Protein AF-K2CPJ7-F1 (afdb_monomer_lite)

Structure (mmCIF, N/CA/C/O backbone):
data_AF-K2CPJ7-F1
#
_entry.id   AF-K2CPJ7-F1
#
loop_
_atom_site.group_PDB
_atom_site.id
_atom_site.type_symbol
_atom_site.label_atom_id
_atom_site.label_alt_id
_atom_site.label_comp_id
_atom_site.label_asym_id
_atom_site.label_entity_id
_atom_site.label_seq_id
_atom_site.pdbx_PDB_ins_code
_atom_site.Cartn_x
_atom_site.Cartn_y
_atom_site.Cartn_z
_atom_site.occupancy
_atom_site.B_iso_or_equiv
_atom_site.auth_seq_id
_atom_site.auth_comp_id
_atom_site.auth_asym_id
_atom_site.auth_atom_id
_atom_site.pdbx_PDB_model_num
ATOM 1 N N . VAL A 1 1 ? 28.518 -5.236 18.380 1.00 54.09 1 VAL A N 1
ATOM 2 C CA . VAL A 1 1 ? 27.311 -5.243 17.508 1.00 54.09 1 VAL A CA 1
ATOM 3 C C . VAL A 1 1 ? 26.041 -5.356 18.339 1.00 54.09 1 VAL A C 1
ATOM 5 O O . VAL A 1 1 ? 25.157 -4.538 18.148 1.00 54.09 1 VAL A O 1
ATOM 8 N N . THR A 1 2 ? 25.973 -6.282 19.297 1.00 61.81 2 THR A N 1
ATOM 9 C CA . THR A 1 2 ? 24.816 -6.516 20.184 1.00 61.81 2 THR A CA 1
ATOM 10 C C . THR A 1 2 ? 24.389 -5.292 21.009 1.00 61.81 2 THR A C 1
ATOM 12 O O . THR A 1 2 ? 23.207 -4.980 21.052 1.00 61.81 2 THR A O 1
ATOM 15 N N . GLU A 1 3 ? 25.334 -4.537 21.581 1.00 66.81 3 GLU A N 1
ATOM 16 C CA . GLU A 1 3 ? 25.033 -3.364 22.430 1.00 66.81 3 GLU A CA 1
ATOM 17 C C . GLU A 1 3 ? 24.301 -2.236 21.692 1.00 66.81 3 GLU A C 1
ATOM 19 O O . GLU A 1 3 ? 23.350 -1.661 22.214 1.00 66.81 3 GLU A O 1
ATOM 24 N N . LYS A 1 4 ? 24.688 -1.969 20.437 1.00 62.25 4 LYS A N 1
ATOM 25 C CA . LYS A 1 4 ? 24.071 -0.919 19.615 1.00 62.25 4 LYS A CA 1
ATOM 26 C C . LYS A 1 4 ? 22.592 -1.203 19.338 1.00 62.25 4 LYS A C 1
ATOM 28 O O . LYS A 1 4 ? 21.805 -0.273 19.220 1.00 62.25 4 LYS A O 1
ATOM 33 N N . TRP A 1 5 ? 22.213 -2.476 19.233 1.00 68.00 5 TRP A N 1
ATOM 34 C CA . TRP A 1 5 ? 20.820 -2.870 19.020 1.00 68.00 5 TRP A CA 1
ATOM 35 C C . TRP A 1 5 ? 20.005 -2.804 20.314 1.00 68.00 5 TRP A C 1
ATOM 37 O O . TRP A 1 5 ? 18.859 -2.359 20.278 1.00 68.00 5 TRP A O 1
ATOM 47 N N . SER A 1 6 ? 20.606 -3.144 21.457 1.00 68.31 6 SER A N 1
ATOM 48 C CA . SER A 1 6 ? 19.957 -3.034 22.770 1.00 68.31 6 SER A CA 1
ATOM 49 C C . SER A 1 6 ? 19.569 -1.592 23.123 1.00 68.31 6 SER A C 1
ATOM 51 O O . SER A 1 6 ? 18.469 -1.356 23.619 1.00 68.31 6 SER A O 1
ATOM 53 N N . GLU A 1 7 ? 20.421 -0.609 22.818 1.00 71.25 7 GLU A N 1
ATOM 54 C CA . GLU A 1 7 ? 20.109 0.810 23.059 1.00 71.25 7 GLU A CA 1
ATOM 55 C C . GLU A 1 7 ? 18.975 1.350 22.178 1.00 71.25 7 GLU A C 1
ATOM 57 O O . GLU A 1 7 ? 18.239 2.245 22.592 1.00 71.25 7 GLU A O 1
ATOM 62 N N . VAL A 1 8 ? 18.829 0.835 20.956 1.00 70.31 8 VAL A N 1
ATOM 63 C CA . VAL A 1 8 ? 17.780 1.272 20.022 1.00 70.31 8 VAL A CA 1
ATOM 64 C C . VAL A 1 8 ? 16.409 0.772 20.478 1.00 70.31 8 VAL A C 1
ATOM 66 O O . VAL A 1 8 ? 15.437 1.523 20.426 1.00 70.31 8 VAL A O 1
ATOM 69 N N . VAL A 1 9 ? 16.337 -0.451 21.012 1.00 62.97 9 VAL A N 1
ATOM 70 C CA . VAL A 1 9 ? 15.103 -0.996 21.601 1.00 62.97 9 VAL A CA 1
ATOM 71 C C . VAL A 1 9 ? 14.667 -0.163 22.808 1.00 62.97 9 VAL A C 1
ATOM 73 O O . VAL A 1 9 ? 13.499 0.201 22.905 1.00 62.97 9 VAL A O 1
ATOM 76 N N . ALA A 1 10 ? 15.606 0.238 23.670 1.00 72.12 10 ALA A N 1
ATOM 77 C CA . ALA A 1 10 ? 15.316 1.061 24.847 1.00 72.12 10 ALA A CA 1
ATOM 78 C C . ALA A 1 10 ? 14.811 2.484 24.522 1.00 72.12 10 ALA A C 1
ATOM 80 O O . ALA A 1 10 ? 14.255 3.149 25.393 1.00 7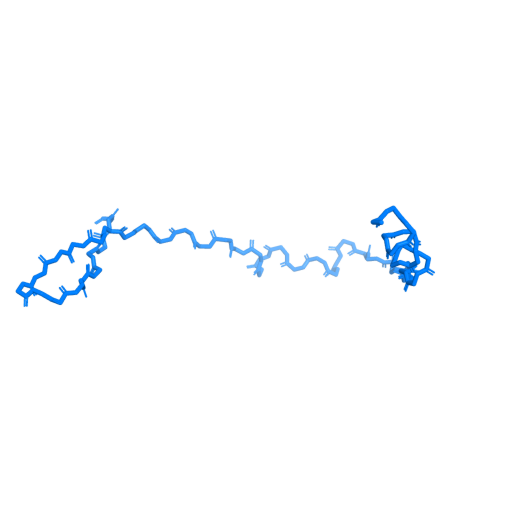2.12 10 ALA A O 1
ATOM 81 N N . LYS A 1 11 ? 14.994 2.964 23.283 1.00 72.44 11 LYS A N 1
ATOM 82 C CA . LYS A 1 11 ? 14.503 4.274 22.812 1.00 72.44 11 LYS A CA 1
ATOM 83 C C . LYS A 1 11 ? 13.118 4.216 22.167 1.00 72.44 11 LYS A C 1
ATOM 85 O O . LYS A 1 11 ? 12.598 5.254 21.766 1.00 72.44 11 LYS A O 1
ATOM 90 N N . THR A 1 12 ? 12.527 3.030 22.048 1.00 68.19 12 THR A N 1
ATOM 91 C CA . THR A 1 12 ? 11.179 2.878 21.498 1.00 68.19 12 THR A CA 1
ATOM 92 C C . THR A 1 12 ? 10.165 3.169 22.599 1.00 68.19 12 THR A C 1
ATOM 94 O O . THR A 1 12 ? 10.108 2.450 23.592 1.00 68.19 12 THR A O 1
ATOM 97 N N . SER A 1 13 ? 9.374 4.231 22.446 1.00 70.00 13 SER A N 1
ATOM 98 C CA . SER A 1 13 ? 8.224 4.485 23.310 1.00 70.00 13 SER A CA 1
ATOM 99 C C . SER A 1 13 ? 6.957 3.959 22.646 1.00 70.00 13 SER A C 1
ATOM 101 O O . SER A 1 13 ? 6.615 4.327 21.522 1.00 70.00 13 SER A O 1
ATOM 103 N N . GLU A 1 14 ? 6.243 3.086 23.347 1.00 71.56 14 GLU A N 1
ATOM 104 C CA . GLU A 1 14 ? 4.900 2.692 22.940 1.00 71.56 14 GLU A CA 1
ATOM 105 C C . GLU A 1 14 ? 3.931 3.827 23.278 1.00 71.56 14 GLU A C 1
ATOM 107 O O . GLU A 1 14 ? 3.744 4.191 24.440 1.00 71.56 14 GLU A O 1
ATOM 112 N N . ILE A 1 15 ? 3.309 4.408 22.255 1.00 75.75 15 ILE A N 1
ATOM 113 C CA . ILE A 1 15 ? 2.219 5.364 22.436 1.00 75.75 15 ILE A CA 1
ATOM 114 C C . ILE A 1 15 ? 0.922 4.565 22.376 1.00 75.75 15 ILE A C 1
ATOM 116 O O . ILE A 1 15 ? 0.494 4.131 21.306 1.00 75.75 15 ILE A O 1
ATOM 120 N N . SER A 1 16 ? 0.299 4.352 23.536 1.00 70.94 16 SER A N 1
ATOM 121 C CA . SER A 1 16 ? -0.998 3.683 23.607 1.00 70.94 16 SER A CA 1
ATOM 122 C C . SER A 1 16 ? -2.074 4.591 23.015 1.00 70.94 16 SER A C 1
ATOM 124 O O . SER A 1 16 ? -2.527 5.550 23.642 1.00 70.94 16 SER A O 1
ATOM 126 N N . ILE A 1 17 ? -2.469 4.293 21.782 1.00 75.12 17 ILE A N 1
ATOM 127 C CA . ILE A 1 17 ? -3.671 4.847 21.169 1.00 75.12 17 ILE A CA 1
ATOM 128 C C . ILE A 1 17 ? -4.861 3.942 21.503 1.00 75.12 17 ILE A C 1
ATOM 130 O O . ILE A 1 17 ? -4.717 2.725 21.609 1.00 75.12 17 ILE A O 1
ATOM 134 N N . LYS A 1 18 ? -6.049 4.530 21.672 1.00 75.88 18 LYS A N 1
ATOM 135 C CA . LYS A 1 18 ? -7.316 3.799 21.838 1.00 75.88 18 LYS A CA 1
ATOM 136 C C . LYS A 1 18 ? -8.130 3.897 20.543 1.00 75.88 18 LYS A C 1
ATOM 138 O O . LYS A 1 18 ? -9.097 4.653 20.528 1.00 75.88 18 LYS A O 1
ATOM 143 N N . PRO A 1 19 ? -7.732 3.209 19.456 1.00 70.69 19 PRO A N 1
ATOM 144 C CA . PRO A 1 19 ? -8.467 3.286 18.205 1.00 70.69 19 PRO A CA 1
ATOM 145 C C . PRO A 1 19 ? -9.840 2.640 18.397 1.00 70.69 19 PRO A C 1
ATOM 147 O O . PRO A 1 19 ? -9.951 1.464 18.753 1.00 70.69 19 PRO A O 1
ATOM 150 N N . ALA A 1 20 ? -10.896 3.412 18.181 1.00 79.19 20 ALA A N 1
ATOM 151 C CA . ALA A 1 20 ? -12.238 2.887 18.029 1.00 79.19 20 ALA A CA 1
ATOM 152 C C . ALA A 1 20 ? -12.410 2.329 16.609 1.00 79.19 20 ALA A C 1
ATOM 154 O O . ALA A 1 20 ? -11.712 2.711 15.672 1.00 79.19 20 ALA A O 1
ATOM 155 N N . LYS A 1 21 ? -13.392 1.441 16.415 1.00 68.12 21 LYS A N 1
ATOM 156 C CA . LYS A 1 21 ? -13.720 0.906 15.080 1.00 68.12 21 LYS A CA 1
ATOM 157 C C . LYS A 1 21 ? -14.062 2.016 14.068 1.00 68.12 21 LYS A C 1
ATOM 159 O O . LYS A 1 21 ? -13.850 1.826 12.878 1.00 68.12 21 LYS A O 1
ATOM 164 N N . SER A 1 22 ? -14.559 3.160 14.543 1.00 75.44 22 SER A N 1
ATOM 165 C CA . SER A 1 22 ? -14.812 4.371 13.749 1.00 75.44 22 SER A CA 1
ATOM 166 C C . SER A 1 22 ? -13.549 5.048 13.218 1.00 75.44 22 SER A C 1
ATOM 168 O O . SER A 1 22 ? -13.626 5.757 12.223 1.00 75.44 22 SER A O 1
ATOM 170 N N . ASP A 1 23 ? -12.404 4.838 13.866 1.00 69.44 23 ASP A N 1
ATOM 171 C CA . ASP A 1 23 ? -11.146 5.509 13.527 1.00 69.44 23 ASP A CA 1
ATOM 172 C C . ASP A 1 23 ? -10.395 4.776 12.400 1.00 69.44 23 ASP A C 1
ATOM 174 O O . ASP A 1 23 ? -9.404 5.275 11.869 1.00 69.44 23 ASP A O 1
ATOM 178 N N . ILE A 1 24 ? -10.873 3.586 12.010 1.00 69.81 24 ILE A N 1
ATOM 179 C CA . ILE A 1 24 ? -1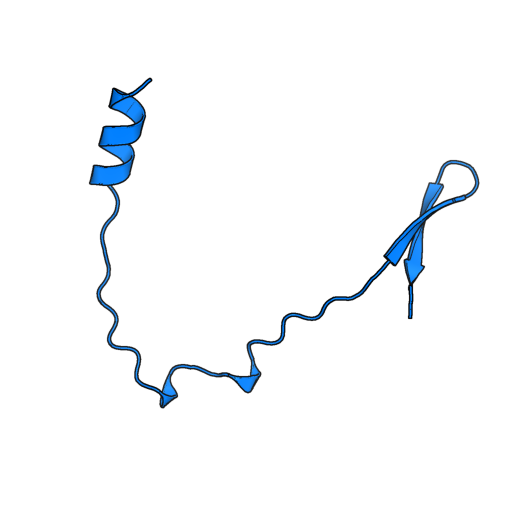0.322 2.774 10.924 1.00 69.81 24 ILE A CA 1
ATOM 180 C C . ILE A 1 24 ? -11.124 3.049 9.651 1.00 69.81 24 ILE A C 1
ATOM 182 O O . ILE A 1 24 ? -12.142 2.408 9.371 1.00 69.81 24 ILE A O 1
ATOM 186 N N . PHE A 1 25 ? -1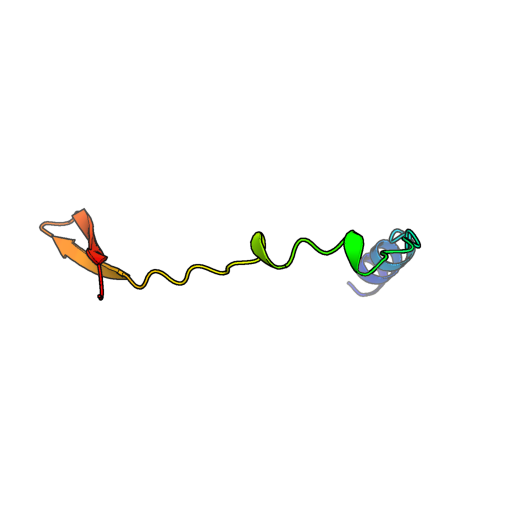0.635 3.988 8.843 1.00 70.31 25 PHE A N 1
ATOM 187 C CA . PHE A 1 25 ? -11.189 4.295 7.523 1.00 70.31 25 PHE A CA 1
ATOM 188 C C . PHE A 1 25 ? -10.837 3.197 6.516 1.00 70.31 25 PHE A C 1
ATOM 190 O O . PHE A 1 25 ? -9.960 3.350 5.672 1.00 70.31 25 PHE A O 1
ATOM 197 N N . SER A 1 26 ? -11.533 2.068 6.617 1.00 63.62 26 SER A N 1
ATOM 198 C CA . SER A 1 26 ? -11.314 0.859 5.805 1.00 63.62 26 SER A CA 1
ATOM 199 C C . SER A 1 26 ? -11.389 1.128 4.294 1.00 63.62 26 SER A C 1
ATOM 201 O O . SER A 1 26 ? -10.705 0.475 3.517 1.00 63.62 26 SER A O 1
ATOM 203 N N . GLU A 1 27 ? -12.180 2.124 3.886 1.00 65.06 27 GLU A N 1
ATOM 204 C CA . GLU A 1 27 ? -12.344 2.557 2.491 1.00 65.06 27 GLU A CA 1
ATOM 205 C C . GLU A 1 27 ? -11.105 3.268 1.919 1.00 65.06 27 GLU A C 1
ATOM 207 O O . GLU A 1 27 ? -10.946 3.338 0.704 1.00 65.06 27 GLU A O 1
ATOM 212 N N . LEU A 1 28 ? -10.214 3.781 2.778 1.00 59.44 28 LEU A N 1
ATOM 213 C CA . LEU A 1 28 ? -8.972 4.453 2.378 1.00 59.44 28 LEU A CA 1
ATOM 214 C C . LEU A 1 28 ? -7.770 3.500 2.322 1.00 59.44 28 LEU A C 1
ATOM 216 O O . LEU A 1 28 ? -6.729 3.857 1.772 1.00 59.44 28 LEU A O 1
ATOM 220 N N . TYR A 1 29 ? -7.898 2.283 2.857 1.00 57.81 29 TYR A N 1
ATOM 221 C CA . TYR A 1 29 ? -6.840 1.272 2.836 1.00 57.81 29 TYR A CA 1
ATOM 222 C C . TYR A 1 29 ? -7.014 0.326 1.644 1.00 57.81 29 TYR A C 1
ATOM 224 O O . TYR A 1 29 ? -7.316 -0.855 1.795 1.00 57.81 29 TYR A O 1
ATOM 232 N N . GLY A 1 30 ? -6.810 0.853 0.437 1.00 61.34 30 GLY A N 1
ATOM 233 C CA . GLY A 1 30 ? -6.641 0.052 -0.773 1.00 61.34 30 GLY A CA 1
ATOM 234 C C . GLY A 1 30 ? -5.160 -0.093 -1.115 1.00 61.34 30 GLY A C 1
ATOM 235 O O . GLY A 1 30 ? -4.490 0.902 -1.379 1.00 61.34 30 GLY A O 1
ATOM 236 N N . VAL A 1 31 ? -4.632 -1.319 -1.146 1.00 67.12 31 VAL A N 1
ATOM 237 C CA . VAL A 1 31 ? -3.326 -1.589 -1.769 1.00 67.12 31 VAL A CA 1
ATOM 238 C C . VAL A 1 31 ? -3.580 -1.854 -3.251 1.00 67.12 31 VAL A C 1
ATOM 240 O O . VAL A 1 31 ? -3.979 -2.952 -3.632 1.00 67.12 31 VAL A O 1
ATOM 243 N N . G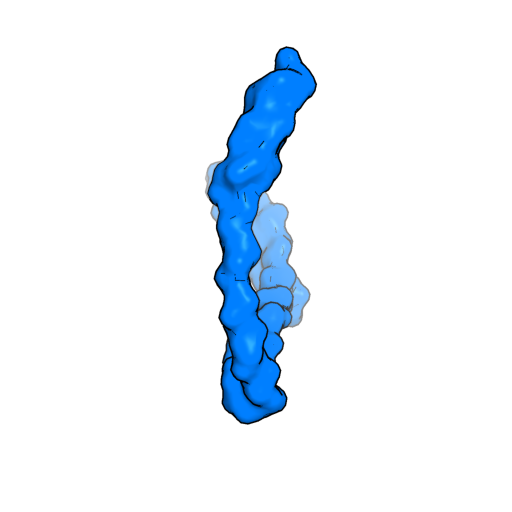LY A 1 32 ? -3.404 -0.831 -4.088 1.00 70.88 32 GLY A N 1
ATOM 244 C CA . GLY A 1 32 ? -3.470 -0.978 -5.540 1.00 70.88 32 GLY A CA 1
ATOM 245 C C . GLY A 1 32 ? -2.214 -1.676 -6.054 1.00 70.88 32 GLY A C 1
ATOM 246 O O . GLY A 1 32 ? -1.146 -1.072 -6.086 1.00 70.88 32 GLY A O 1
ATOM 247 N N . TRP A 1 33 ? -2.325 -2.944 -6.446 1.00 69.25 33 TRP A N 1
ATOM 248 C CA . TRP A 1 33 ? -1.261 -3.620 -7.185 1.00 69.25 33 TRP A CA 1
ATOM 249 C C . TRP A 1 33 ? -1.445 -3.348 -8.679 1.00 69.25 33 TRP A C 1
ATOM 251 O O . TRP A 1 33 ? -2.406 -3.823 -9.280 1.00 69.25 33 TRP A O 1
ATOM 261 N N . LEU A 1 34 ? -0.537 -2.564 -9.267 1.00 76.56 34 LEU A N 1
ATOM 262 C CA . LEU A 1 34 ? -0.470 -2.338 -10.710 1.00 76.56 34 LEU A CA 1
ATOM 263 C C . LEU A 1 34 ? 0.756 -3.078 -11.261 1.00 76.56 34 LEU A C 1
ATOM 265 O O . LEU A 1 34 ? 1.882 -2.658 -10.986 1.00 76.56 34 LEU A O 1
ATOM 269 N N . PRO A 1 35 ? 0.577 -4.199 -11.978 1.00 81.56 35 PRO A N 1
ATOM 270 C CA . PRO A 1 35 ? 1.697 -4.946 -12.527 1.00 81.56 35 PRO A CA 1
ATOM 271 C C . PRO A 1 35 ? 2.248 -4.264 -13.789 1.00 81.56 35 PRO A C 1
ATOM 273 O O . PRO A 1 35 ? 1.492 -3.869 -14.678 1.00 81.56 35 PRO A O 1
ATOM 276 N N . TYR A 1 36 ? 3.577 -4.173 -13.881 1.00 89.06 36 TYR A N 1
ATOM 277 C CA . TYR A 1 36 ? 4.298 -3.682 -15.058 1.00 89.06 36 TYR A CA 1
ATOM 278 C C . TYR A 1 36 ? 5.419 -4.651 -15.435 1.00 89.06 36 TYR A C 1
ATOM 280 O O . TYR A 1 36 ? 6.109 -5.185 -14.563 1.00 89.06 36 TYR A O 1
ATOM 288 N N . TYR A 1 37 ? 5.633 -4.846 -16.735 1.00 88.50 37 TYR A N 1
ATOM 289 C CA . TYR A 1 37 ? 6.849 -5.458 -17.261 1.00 88.50 37 TYR A CA 1
ATOM 290 C C . TYR A 1 37 ? 7.909 -4.383 -17.493 1.00 88.50 37 TYR A C 1
ATOM 292 O O . TYR A 1 37 ? 7.618 -3.339 -18.076 1.00 88.50 37 TYR A O 1
ATOM 300 N N . LEU A 1 38 ? 9.144 -4.667 -17.083 1.00 91.12 38 LEU A N 1
ATOM 301 C CA . LEU A 1 38 ? 10.311 -3.864 -17.439 1.00 91.12 38 LEU A CA 1
ATOM 302 C C . LEU A 1 38 ? 10.940 -4.443 -18.706 1.00 91.12 38 LEU A C 1
ATOM 304 O O . LEU A 1 38 ? 11.297 -5.622 -18.729 1.00 91.12 38 LEU A O 1
ATOM 308 N N . THR A 1 39 ? 11.090 -3.625 -19.746 1.00 90.69 39 THR A N 1
ATOM 309 C CA . THR A 1 39 ? 11.760 -4.020 -20.994 1.00 90.69 39 THR A CA 1
ATOM 310 C C . THR A 1 39 ? 12.735 -2.946 -21.471 1.00 90.69 39 THR A C 1
ATOM 312 O O . THR A 1 39 ? 12.625 -1.782 -21.087 1.00 90.69 39 THR A O 1
ATOM 315 N N . ASP A 1 40 ? 13.712 -3.345 -22.283 1.00 94.25 40 ASP A N 1
ATO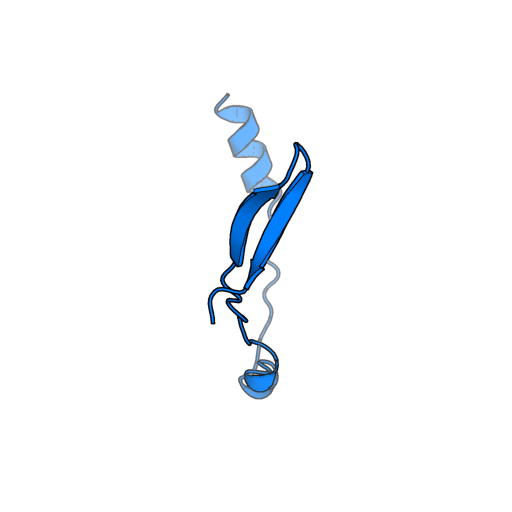M 316 C CA . ASP A 1 40 ? 14.637 -2.431 -22.955 1.00 94.25 40 ASP A CA 1
ATOM 317 C C . ASP A 1 40 ? 14.093 -2.072 -24.342 1.00 94.25 40 ASP A C 1
ATOM 319 O O . ASP A 1 40 ? 13.695 -2.944 -25.117 1.00 94.25 40 ASP A O 1
ATOM 323 N N . ASN A 1 41 ? 14.085 -0.781 -24.657 1.00 89.25 41 ASN A N 1
ATOM 324 C CA . ASN A 1 41 ? 13.806 -0.262 -25.983 1.00 89.25 41 ASN A CA 1
ATOM 325 C C . ASN A 1 41 ? 14.931 0.690 -26.395 1.00 89.25 41 ASN A C 1
ATOM 327 O O . ASN A 1 41 ? 14.975 1.840 -25.956 1.00 89.25 41 ASN A O 1
ATOM 331 N N . ALA A 1 42 ? 15.842 0.200 -27.236 1.00 90.44 42 ALA A N 1
ATOM 332 C CA . ALA A 1 42 ? 16.984 0.962 -27.739 1.00 90.44 42 ALA A CA 1
ATOM 333 C C . ALA A 1 42 ? 17.839 1.589 -26.616 1.00 90.44 42 ALA A C 1
ATOM 335 O O . ALA A 1 42 ? 18.244 2.750 -26.703 1.00 90.44 42 ALA A O 1
ATOM 336 N N . GLY A 1 43 ? 18.101 0.828 -25.546 1.00 92.19 43 GLY A N 1
ATOM 337 C CA . GLY A 1 43 ? 18.880 1.286 -24.394 1.00 92.19 43 GLY A CA 1
ATOM 338 C C . GLY A 1 43 ? 18.100 2.160 -23.409 1.00 92.19 43 GLY A C 1
ATOM 339 O O . GLY A 1 43 ? 18.687 2.681 -22.462 1.00 92.19 43 GLY A O 1
ATOM 340 N N . SER A 1 44 ? 16.795 2.348 -23.628 1.00 90.25 44 SER A N 1
ATOM 341 C CA . SER A 1 44 ? 15.892 2.996 -22.677 1.00 90.25 44 SER A CA 1
ATOM 342 C C . SER A 1 44 ? 15.020 1.951 -21.995 1.00 90.25 44 SER A C 1
ATOM 344 O O . SER A 1 44 ? 14.326 1.183 -22.659 1.00 90.25 44 SER A O 1
ATOM 346 N N . GLN A 1 45 ? 15.014 1.947 -20.665 1.00 92.88 45 GLN A N 1
ATOM 347 C CA . GLN A 1 45 ? 14.092 1.116 -19.900 1.00 92.88 45 GLN A CA 1
ATOM 348 C C . GLN A 1 45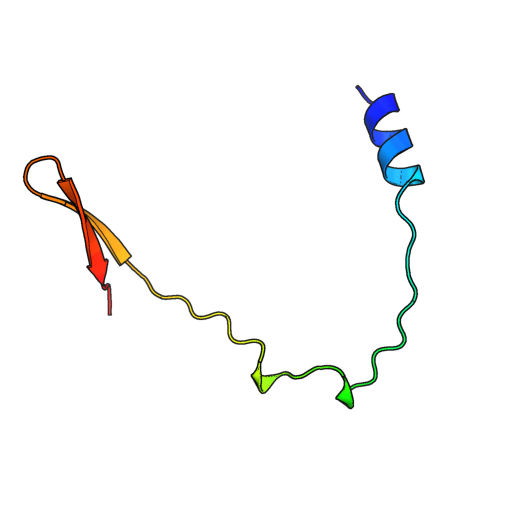 ? 12.671 1.675 -20.034 1.00 92.88 45 GLN A C 1
ATOM 350 O O . GLN A 1 45 ? 12.448 2.863 -19.801 1.00 92.88 45 GLN A O 1
ATOM 355 N N . VAL A 1 46 ? 11.715 0.826 -20.410 1.00 93.50 46 VAL A N 1
ATOM 356 C CA . VAL A 1 46 ? 10.300 1.193 -20.532 1.00 93.50 46 VAL A CA 1
ATOM 357 C C . VAL A 1 46 ? 9.416 0.247 -19.724 1.00 93.50 46 VAL A C 1
ATOM 359 O O . VAL A 1 46 ? 9.692 -0.950 -19.607 1.00 93.50 46 VAL A O 1
ATOM 362 N N . GLU A 1 47 ? 8.346 0.810 -19.165 1.00 92.69 47 GLU A N 1
ATOM 363 C CA . GLU A 1 47 ? 7.331 0.099 -18.389 1.00 92.69 47 GLU A CA 1
ATOM 364 C C . GLU A 1 47 ? 6.124 -0.209 -19.280 1.00 92.69 47 GLU A C 1
ATOM 366 O O . GLU A 1 47 ? 5.529 0.697 -19.868 1.00 92.69 47 GLU A O 1
ATOM 371 N N . ILE A 1 48 ? 5.749 -1.485 -19.385 1.00 88.81 48 ILE A N 1
ATOM 372 C CA . ILE A 1 48 ? 4.553 -1.920 -20.119 1.00 88.81 48 ILE A CA 1
ATOM 373 C C . ILE A 1 48 ? 3.508 -2.408 -19.112 1.00 88.81 48 ILE A C 1
ATOM 375 O O . ILE A 1 48 ? 3.820 -3.318 -18.339 1.00 88.81 48 ILE A O 1
ATOM 379 N N . PRO A 1 49 ? 2.283 -1.849 -19.106 1.00 89.81 49 PRO A N 1
ATOM 380 C CA . PRO A 1 49 ? 1.231 -2.323 -18.215 1.00 89.81 49 PRO A CA 1
ATOM 381 C C . PRO A 1 49 ? 0.865 -3.786 -18.493 1.00 89.81 49 PRO A C 1
ATOM 383 O O . PRO A 1 49 ? 0.733 -4.183 -19.650 1.00 89.81 49 PRO A O 1
ATOM 386 N N . ALA A 1 50 ? 0.704 -4.586 -17.438 1.00 75.19 50 ALA A N 1
ATOM 387 C CA . ALA A 1 50 ? 0.418 -6.019 -17.524 1.00 75.19 50 ALA A CA 1
ATOM 388 C C . ALA A 1 50 ? -1.038 -6.352 -17.132 1.00 75.19 50 ALA A C 1
ATOM 390 O O . ALA A 1 50 ? -1.274 -7.244 -16.313 1.00 75.19 50 ALA A O 1
ATOM 391 N N . TYR A 1 51 ? -1.999 -5.608 -17.687 1.00 76.00 51 TYR A N 1
ATOM 392 C CA . TYR A 1 51 ? -3.444 -5.813 -17.522 1.00 76.00 51 TYR A CA 1
ATOM 393 C C . TYR A 1 51 ? -4.163 -5.910 -18.869 1.00 76.00 51 TYR A C 1
ATOM 395 O O . TYR A 1 51 ? -3.628 -5.378 -19.868 1.00 76.00 51 TYR A O 1
#

Secondary structure (DSSP, 8-state):
-HHHHHHHHHT---------GGG--GGG-------EEEEEETTEEEEEE--

Foldseek 3Di:
DVVVVVVVVVPDDDDDDDDDPVNDPVVPPDDDDWDWDWDDDPNDTDTDTPD

Radius of gyration: 22.03 Å; chains: 1; bounding box: 42×12×53 Å

pLDDT: mean 75.26, std 10.95, range [54.09, 94.25]

Sequence (51 aa):
VTEKWSEVVAKTSEISIKPAKSDIFSELYGVGWLPYYLTDNAGSQVEIPAY